Protein AF-A0A530GW88-F1 (afdb_monomer_lite)

Radius of gyration: 14.82 Å; chains: 1; bounding box: 34×39×37 Å

Secondary structure (DSSP, 8-state):
-EEE-TTEEEEE-TTSPEEEEETTS-EEEEEESSSPPEEEEEEE--STT--EEEEEEE----TTT-S---EEEEEEE-TT-----

pLDDT: mean 89.75, std 11.65, range [44.78, 97.88]

Foldseek 3Di:
DFWDDAQWDWDQDPVLWIWIDHPQFWIKIKDKDPFRKDKDWDWDAPDPVGIDIGIGIDGDDDCVVPVDIDMDIGTDGGRPDPPPD

Sequence (85 aa):
RFHVHPDISLLQDDHDRLTLAAAQGDSWVFTCAEVVPEVEESIYFAGLSGPRRSRQIVLAFKASEITEVHWQLTRTIIAGYPENN

Structure (mmCIF, N/CA/C/O backbone):
data_AF-A0A530GW88-F1
#
_entry.id   AF-A0A530GW88-F1
#
loop_
_atom_site.group_PDB
_atom_site.id
_atom_site.type_symbol
_atom_site.label_atom_id
_atom_site.label_alt_id
_atom_site.label_comp_id
_atom_site.label_asym_id
_atom_site.label_entity_id
_atom_site.label_seq_id
_atom_site.pdbx_PDB_ins_code
_atom_site.Cartn_x
_atom_site.Cartn_y
_atom_site.Cartn_z
_atom_site.occupancy
_atom_site.B_iso_or_equiv
_atom_site.auth_seq_id
_atom_site.auth_comp_id
_atom_site.auth_asym_id
_atom_site.auth_atom_id
_atom_site.pdbx_PDB_model_num
ATOM 1 N N . ARG A 1 1 ? -8.374 -3.536 0.703 1.00 94.94 1 ARG A N 1
ATOM 2 C CA . ARG A 1 1 ? -7.197 -4.204 0.095 1.00 94.94 1 ARG A CA 1
ATOM 3 C C . ARG A 1 1 ? -7.037 -3.679 -1.321 1.00 94.94 1 ARG A C 1
ATOM 5 O O . ARG A 1 1 ? -8.057 -3.469 -1.969 1.00 94.94 1 ARG A O 1
ATOM 12 N N . PHE A 1 2 ? -5.806 -3.502 -1.791 1.00 96.50 2 PHE A N 1
ATOM 13 C CA . PHE A 1 2 ? -5.492 -3.033 -3.142 1.00 96.50 2 PHE A CA 1
ATOM 14 C C . PHE A 1 2 ? -4.487 -3.989 -3.783 1.00 96.50 2 PHE A C 1
ATOM 16 O O . PHE A 1 2 ? -3.411 -4.205 -3.231 1.00 96.50 2 PHE A O 1
ATOM 23 N N . HIS A 1 3 ? -4.828 -4.581 -4.926 1.00 95.62 3 HIS A N 1
ATOM 24 C CA . HIS A 1 3 ? -3.920 -5.483 -5.635 1.00 95.62 3 HIS A CA 1
ATOM 25 C C . HIS A 1 3 ? -2.875 -4.690 -6.413 1.00 95.62 3 HIS A C 1
ATOM 27 O O . HIS A 1 3 ? -3.207 -3.718 -7.089 1.00 95.62 3 HIS A O 1
ATOM 33 N N . VAL A 1 4 ? -1.622 -5.134 -6.352 1.00 95.12 4 VAL A N 1
ATOM 34 C CA . VAL A 1 4 ? -0.506 -4.483 -7.036 1.00 95.12 4 VAL A CA 1
ATOM 35 C C . VAL A 1 4 ? -0.018 -5.372 -8.173 1.00 95.12 4 VAL A C 1
ATOM 37 O O . VAL A 1 4 ? 0.140 -6.585 -8.017 1.00 95.12 4 VAL A O 1
ATOM 40 N N . HIS A 1 5 ? 0.183 -4.771 -9.345 1.00 94.12 5 HIS A N 1
ATOM 41 C CA . HIS A 1 5 ? 0.692 -5.482 -10.513 1.00 94.12 5 HIS A CA 1
ATOM 42 C C . HIS A 1 5 ? 2.096 -6.055 -10.217 1.00 94.12 5 HIS A C 1
ATOM 44 O O . HIS A 1 5 ? 2.889 -5.368 -9.572 1.00 94.12 5 HIS A O 1
ATOM 50 N N . PRO A 1 6 ? 2.439 -7.276 -10.683 1.00 94.06 6 PRO A N 1
ATOM 51 C CA . PRO A 1 6 ? 3.726 -7.915 -10.382 1.00 94.06 6 PRO A CA 1
ATOM 52 C C . PRO A 1 6 ? 4.964 -7.076 -10.718 1.00 94.06 6 PRO A C 1
ATOM 54 O O . PRO A 1 6 ? 5.987 -7.208 -10.055 1.00 94.06 6 PRO A O 1
ATOM 57 N N . ASP A 1 7 ? 4.862 -6.215 -11.731 1.00 92.75 7 ASP A N 1
ATOM 58 C CA . ASP A 1 7 ? 5.985 -5.407 -12.224 1.00 92.75 7 ASP A CA 1
ATOM 59 C C . ASP A 1 7 ? 6.131 -4.058 -11.487 1.00 92.75 7 ASP A C 1
ATOM 61 O O . ASP A 1 7 ? 6.950 -3.224 -11.872 1.00 92.75 7 ASP A O 1
ATOM 65 N N . ILE A 1 8 ? 5.341 -3.833 -10.430 1.00 94.69 8 ILE A N 1
ATOM 66 C CA . ILE A 1 8 ? 5.442 -2.655 -9.563 1.00 94.69 8 ILE A CA 1
ATOM 67 C C . ILE A 1 8 ? 6.236 -2.999 -8.301 1.00 94.69 8 ILE A C 1
ATOM 69 O O . ILE A 1 8 ? 5.938 -3.945 -7.557 1.00 94.69 8 ILE A O 1
ATOM 73 N N . SER A 1 9 ? 7.247 -2.178 -8.039 1.00 94.06 9 SER A N 1
ATOM 74 C CA . SER A 1 9 ? 8.008 -2.199 -6.798 1.00 94.06 9 SER A CA 1
ATOM 75 C C . SER A 1 9 ? 7.237 -1.480 -5.696 1.00 94.06 9 SER A C 1
ATOM 77 O O . SER A 1 9 ? 6.677 -0.414 -5.928 1.00 94.06 9 SER A O 1
ATOM 79 N N . LEU A 1 10 ? 7.230 -2.071 -4.501 1.00 95.31 10 LEU A N 1
ATOM 80 C CA . LEU A 1 10 ? 6.659 -1.513 -3.276 1.00 95.31 10 LEU A CA 1
ATOM 81 C C . LEU A 1 10 ? 7.766 -1.360 -2.239 1.00 95.31 10 LEU A C 1
ATOM 83 O O . LEU A 1 10 ? 8.494 -2.326 -1.992 1.00 95.31 10 LEU A O 1
ATOM 87 N N . LEU A 1 11 ? 7.850 -0.178 -1.639 1.00 92.81 11 LEU A N 1
ATOM 88 C CA . LEU A 1 11 ? 8.771 0.162 -0.557 1.00 92.81 11 LEU A CA 1
ATOM 89 C C . LEU A 1 11 ? 8.000 0.945 0.505 1.00 92.81 11 LEU A C 1
ATOM 91 O O . LEU A 1 11 ? 7.277 1.874 0.155 1.00 92.81 11 LEU A O 1
ATOM 95 N N . GLN A 1 12 ? 8.149 0.582 1.776 1.00 92.56 12 GLN A N 1
ATOM 96 C CA . GLN A 1 12 ? 7.660 1.397 2.888 1.00 92.56 12 GLN A CA 1
ATOM 97 C C . GLN A 1 12 ? 8.747 2.398 3.269 1.00 92.56 12 GLN A C 1
ATOM 99 O O . GLN A 1 12 ? 9.916 2.019 3.355 1.00 92.56 12 GLN A O 1
ATOM 104 N N . ASP A 1 13 ? 8.374 3.664 3.422 1.00 87.94 13 ASP A N 1
ATOM 105 C CA . ASP A 1 13 ? 9.286 4.710 3.879 1.00 87.94 13 ASP A CA 1
ATOM 106 C C . ASP A 1 13 ? 9.233 4.894 5.404 1.00 87.94 13 ASP A C 1
ATOM 108 O O . ASP A 1 13 ? 8.414 4.288 6.094 1.00 87.94 13 ASP A O 1
ATOM 112 N N . ASP A 1 14 ? 10.102 5.760 5.928 1.00 86.38 14 ASP A N 1
ATOM 113 C CA . ASP A 1 14 ? 10.222 6.026 7.370 1.00 86.38 14 ASP A CA 1
ATOM 114 C C . ASP A 1 14 ? 8.994 6.731 7.987 1.00 86.38 14 ASP A C 1
ATOM 116 O O . ASP A 1 14 ? 8.953 6.949 9.195 1.00 86.38 14 ASP A O 1
ATOM 120 N N . HIS A 1 15 ? 8.005 7.121 7.175 1.00 89.00 15 HIS A N 1
ATOM 121 C CA . HIS A 1 15 ? 6.787 7.817 7.603 1.00 89.00 15 HIS A CA 1
ATOM 122 C C . HIS A 1 15 ? 5.532 6.949 7.422 1.00 89.00 15 HIS A C 1
ATOM 124 O O . HIS A 1 15 ? 4.432 7.491 7.294 1.00 89.00 15 HIS A O 1
ATOM 130 N N . ASP A 1 16 ? 5.686 5.623 7.367 1.00 91.00 16 ASP A N 1
ATOM 131 C CA . ASP A 1 16 ? 4.592 4.661 7.180 1.00 91.00 16 ASP A CA 1
ATOM 132 C C . ASP A 1 16 ? 3.798 4.852 5.877 1.00 91.00 16 ASP A C 1
ATOM 134 O O . ASP A 1 16 ? 2.633 4.463 5.758 1.00 91.00 16 ASP A O 1
ATOM 138 N N . ARG A 1 17 ? 4.433 5.428 4.851 1.00 93.75 17 ARG A N 1
ATOM 139 C CA . ARG A 1 17 ? 3.851 5.555 3.512 1.00 93.75 17 ARG A CA 1
ATOM 140 C C . ARG A 1 17 ? 4.414 4.473 2.608 1.00 93.75 17 ARG A C 1
ATOM 142 O O . ARG A 1 17 ? 5.572 4.076 2.727 1.00 93.75 17 ARG A O 1
ATOM 149 N N . LEU A 1 18 ? 3.612 4.029 1.646 1.00 97.19 18 LEU A N 1
ATOM 150 C CA . LEU A 1 18 ? 4.065 3.067 0.646 1.00 97.19 18 LEU A CA 1
ATOM 151 C C . LEU A 1 18 ? 4.384 3.787 -0.658 1.00 97.19 18 LEU A C 1
ATOM 153 O O . LEU A 1 18 ? 3.510 4.388 -1.273 1.00 97.19 18 LEU A O 1
ATOM 157 N N . THR A 1 19 ? 5.626 3.692 -1.114 1.00 95.69 19 THR A N 1
ATOM 158 C CA . THR A 1 19 ? 6.030 4.131 -2.450 1.00 95.69 19 THR A CA 1
ATOM 159 C C . THR A 1 19 ? 5.840 2.991 -3.444 1.00 95.69 19 THR A C 1
ATOM 161 O O . THR A 1 19 ? 6.307 1.870 -3.227 1.00 95.69 19 THR A O 1
ATOM 164 N N . LEU A 1 20 ? 5.159 3.291 -4.548 1.00 96.38 20 LEU A N 1
ATOM 165 C CA . LEU A 1 20 ? 4.942 2.416 -5.690 1.00 96.38 20 LEU A CA 1
ATOM 166 C C . LEU A 1 20 ? 5.745 2.959 -6.867 1.00 96.38 20 LEU A C 1
ATOM 168 O O . LEU A 1 20 ? 5.550 4.110 -7.247 1.00 96.38 20 LEU A O 1
ATOM 172 N N . ALA A 1 21 ? 6.605 2.142 -7.467 1.00 94.00 21 ALA A N 1
ATOM 173 C CA . ALA A 1 21 ? 7.408 2.555 -8.615 1.00 94.00 21 ALA A CA 1
ATOM 174 C C . ALA A 1 21 ? 7.394 1.497 -9.719 1.00 94.00 21 ALA A C 1
ATOM 176 O O . ALA A 1 21 ? 7.607 0.306 -9.466 1.00 94.00 21 ALA A O 1
ATOM 177 N N . ALA A 1 22 ? 7.177 1.942 -10.955 1.00 89.56 22 ALA A N 1
ATOM 178 C CA . ALA A 1 22 ? 7.453 1.140 -12.139 1.00 89.56 22 ALA A CA 1
ATOM 179 C C . ALA A 1 22 ? 8.933 1.288 -12.532 1.00 89.56 22 ALA A C 1
ATOM 181 O O . ALA A 1 22 ? 9.507 2.363 -12.394 1.00 89.56 22 ALA A O 1
ATOM 182 N N . ALA A 1 23 ? 9.551 0.228 -13.065 1.00 82.38 23 ALA A N 1
ATOM 183 C CA . ALA A 1 23 ? 10.991 0.209 -13.367 1.00 82.38 23 ALA A CA 1
ATOM 184 C C . ALA A 1 23 ? 11.474 1.352 -14.288 1.00 82.38 23 ALA A C 1
ATOM 186 O O . ALA A 1 23 ? 12.630 1.755 -14.208 1.00 82.38 23 ALA A O 1
ATOM 187 N N . GLN A 1 24 ? 10.607 1.855 -15.171 1.00 79.50 24 GLN A N 1
ATOM 188 C CA . GLN A 1 24 ? 10.868 2.983 -16.078 1.00 79.50 24 GLN A CA 1
ATOM 189 C C . GLN A 1 24 ? 9.605 3.842 -16.236 1.00 79.50 24 GLN A C 1
ATOM 191 O O . GLN A 1 24 ? 9.222 4.219 -17.341 1.00 79.50 24 GLN A O 1
ATOM 196 N N . GLY A 1 25 ? 8.885 4.054 -15.139 1.00 82.56 25 GLY A N 1
ATOM 197 C CA . GLY A 1 25 ? 7.610 4.757 -15.159 1.00 82.56 25 GLY A CA 1
ATOM 198 C C . GLY A 1 25 ? 7.473 5.702 -13.984 1.00 82.56 25 GLY A C 1
ATOM 199 O O . GLY A 1 25 ? 8.441 6.016 -13.296 1.00 82.56 25 GLY A O 1
ATOM 200 N N . ASP A 1 26 ? 6.255 6.183 -13.799 1.00 88.38 26 ASP A N 1
ATOM 201 C CA . ASP A 1 26 ? 5.950 7.081 -12.700 1.00 88.38 26 ASP A CA 1
ATOM 202 C C . ASP A 1 26 ? 6.171 6.407 -11.348 1.00 88.38 26 ASP A C 1
ATOM 204 O O . ASP A 1 26 ? 6.154 5.175 -11.215 1.00 88.38 26 ASP A O 1
ATOM 208 N N . SER A 1 27 ? 6.298 7.261 -10.342 1.00 92.06 27 SER A N 1
ATOM 209 C CA . SER A 1 27 ? 6.218 6.852 -8.950 1.00 92.06 27 SER A CA 1
ATOM 210 C C . SER A 1 27 ? 4.977 7.450 -8.314 1.00 92.06 27 SER A C 1
ATOM 212 O O . SER A 1 27 ? 4.577 8.582 -8.607 1.00 92.06 27 SER A O 1
ATOM 214 N N . TRP A 1 28 ? 4.385 6.681 -7.413 1.00 95.69 28 TRP A N 1
ATOM 215 C CA . TRP A 1 28 ? 3.258 7.085 -6.596 1.00 95.69 28 TRP A CA 1
ATOM 216 C C . TRP A 1 28 ? 3.567 6.832 -5.131 1.00 95.69 28 TRP A C 1
ATOM 218 O O . TRP A 1 28 ? 4.351 5.951 -4.789 1.00 95.69 28 TRP A O 1
ATOM 228 N N . VAL A 1 29 ? 2.901 7.577 -4.265 1.00 96.62 29 VAL A N 1
ATOM 229 C CA . VAL A 1 29 ? 2.895 7.344 -2.827 1.00 96.62 29 VAL A CA 1
ATOM 230 C C . VAL A 1 29 ? 1.463 7.059 -2.408 1.00 96.62 29 VAL A C 1
ATOM 232 O O . VAL A 1 29 ? 0.550 7.830 -2.705 1.00 96.62 29 VAL A O 1
ATOM 235 N N . PHE A 1 30 ? 1.277 5.929 -1.742 1.00 97.88 30 PHE A N 1
ATOM 236 C CA . PHE A 1 30 ? 0.051 5.553 -1.070 1.00 97.88 30 PHE A CA 1
ATOM 237 C C . PHE A 1 30 ? 0.143 5.965 0.400 1.00 97.88 30 PHE A C 1
ATOM 239 O O . PHE A 1 30 ? 1.084 5.587 1.104 1.00 97.88 30 PHE A O 1
ATOM 246 N N . THR A 1 31 ? -0.843 6.727 0.859 1.00 97.12 31 THR A N 1
ATOM 247 C CA . THR A 1 31 ? -0.977 7.159 2.251 1.00 97.12 31 THR A CA 1
ATOM 248 C C . THR A 1 31 ? -2.348 6.785 2.787 1.00 97.12 31 THR A C 1
ATOM 250 O O . THR A 1 31 ? -3.310 6.622 2.035 1.00 97.12 31 THR A O 1
ATOM 253 N N . CYS A 1 32 ? -2.437 6.654 4.103 1.00 97.44 32 CYS A N 1
ATOM 254 C CA . CYS A 1 32 ? -3.687 6.451 4.813 1.00 97.44 32 CYS A CA 1
ATOM 255 C C . CYS A 1 32 ? -3.597 7.180 6.152 1.00 97.44 32 CYS A C 1
ATOM 257 O O . CYS A 1 32 ? -2.566 7.096 6.816 1.00 97.44 32 CYS A O 1
ATOM 259 N N . ALA A 1 33 ? -4.636 7.927 6.524 1.00 95.50 33 ALA A N 1
ATOM 260 C CA . ALA A 1 33 ? -4.587 8.760 7.724 1.00 95.50 33 ALA A CA 1
ATOM 261 C C . ALA A 1 33 ? -4.788 7.947 9.013 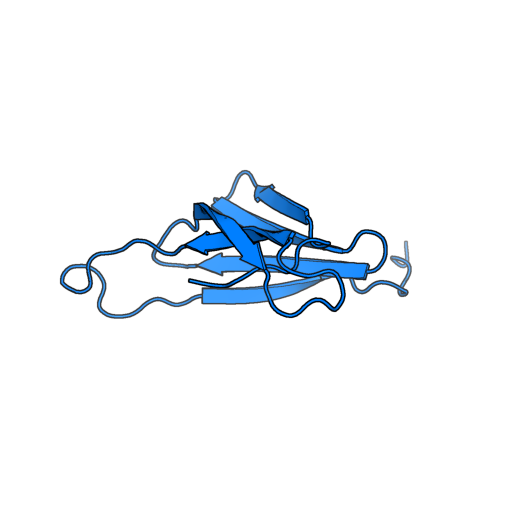1.00 95.50 33 ALA A C 1
ATOM 263 O O . ALA A 1 33 ? -4.154 8.226 10.025 1.00 95.50 33 ALA A O 1
ATOM 264 N N . GLU A 1 34 ? -5.660 6.939 8.978 1.00 96.62 34 GLU A N 1
ATOM 265 C CA . GLU A 1 34 ? -6.104 6.218 10.177 1.00 96.62 34 GLU A CA 1
ATOM 266 C C . GLU A 1 34 ? -5.384 4.885 10.407 1.00 96.62 34 GLU A C 1
ATOM 268 O O . GLU A 1 34 ? -5.409 4.359 11.518 1.00 96.62 34 GLU A O 1
ATOM 273 N N . VAL A 1 35 ? -4.784 4.302 9.366 1.00 95.81 35 VAL A N 1
ATOM 274 C CA . VAL A 1 35 ? -4.265 2.928 9.388 1.00 95.81 35 VAL A CA 1
ATOM 275 C C . VAL A 1 35 ? -2.921 2.875 8.682 1.00 95.81 35 VAL A C 1
ATOM 277 O O . VAL A 1 35 ? -2.817 3.293 7.532 1.00 95.81 35 VAL A O 1
ATOM 280 N N . VAL A 1 36 ? -1.911 2.305 9.340 1.00 95.75 36 VAL A N 1
ATOM 281 C CA . VAL A 1 36 ? -0.620 2.023 8.702 1.00 95.75 36 VAL A CA 1
ATOM 282 C C . VAL A 1 36 ? -0.825 0.946 7.629 1.00 95.75 36 VAL A C 1
ATOM 284 O O . VAL A 1 36 ? -1.312 -0.141 7.951 1.00 95.75 36 VAL A O 1
ATOM 287 N N . PRO A 1 37 ? -0.504 1.216 6.353 1.00 96.56 37 PRO A N 1
ATOM 288 C CA . PRO A 1 37 ? -0.683 0.234 5.296 1.00 96.56 37 PRO A CA 1
ATOM 289 C C . PRO A 1 37 ? 0.341 -0.897 5.387 1.00 96.56 37 PRO A C 1
ATOM 291 O O . PRO A 1 37 ? 1.544 -0.657 5.429 1.00 96.56 37 PRO A O 1
ATOM 294 N N . GLU A 1 38 ? -0.132 -2.138 5.319 1.00 95.94 38 GLU A N 1
ATOM 295 C CA . GLU A 1 38 ? 0.717 -3.330 5.293 1.00 95.94 38 GLU A CA 1
ATOM 296 C C . GLU A 1 38 ? 0.832 -3.904 3.876 1.00 95.94 38 GLU A C 1
ATOM 298 O O . GLU A 1 38 ? -0.061 -3.742 3.038 1.00 95.94 38 GLU A O 1
ATOM 303 N N . VAL A 1 39 ? 1.935 -4.606 3.601 1.00 96.38 39 VAL A N 1
ATOM 304 C CA . VAL A 1 39 ? 2.160 -5.301 2.328 1.00 96.38 39 VAL A CA 1
ATOM 305 C C . VAL A 1 39 ? 2.104 -6.805 2.548 1.00 96.38 39 VAL A C 1
ATOM 307 O O . VAL A 1 39 ? 2.938 -7.374 3.247 1.00 96.38 39 VAL A O 1
ATOM 310 N N . GLU A 1 40 ? 1.163 -7.461 1.877 1.00 97.31 40 GLU A N 1
ATOM 311 C CA . GLU A 1 40 ? 1.015 -8.917 1.901 1.00 97.31 40 GLU A CA 1
ATOM 312 C C . GLU A 1 40 ? 1.314 -9.537 0.532 1.00 97.31 40 GLU A C 1
ATOM 314 O O . GLU A 1 40 ? 1.199 -8.894 -0.519 1.00 97.31 40 GLU A O 1
ATOM 319 N N . GLU A 1 41 ? 1.655 -10.826 0.534 1.00 96.50 41 GLU A N 1
ATOM 320 C CA . GLU A 1 41 ? 1.751 -11.616 -0.691 1.00 96.50 41 GLU A CA 1
ATOM 321 C C . GLU A 1 41 ? 0.381 -11.809 -1.349 1.00 96.50 41 GLU A C 1
ATOM 323 O O . GLU A 1 41 ? -0.652 -11.933 -0.693 1.00 96.50 41 GLU A O 1
ATOM 328 N N . SER A 1 42 ? 0.370 -11.841 -2.680 1.00 95.38 42 SER A N 1
ATOM 329 C CA . SER A 1 42 ? -0.839 -12.046 -3.471 1.00 95.38 42 SER A CA 1
ATOM 330 C C . SER A 1 42 ? -0.522 -12.796 -4.768 1.00 95.38 42 SER A C 1
ATOM 332 O O . SER A 1 42 ? 0.634 -13.105 -5.074 1.00 95.38 42 SER A O 1
ATOM 334 N N . ILE A 1 43 ? -1.565 -13.109 -5.535 1.00 92.81 43 ILE A N 1
ATOM 335 C CA . ILE A 1 43 ? -1.453 -13.734 -6.852 1.00 92.81 43 ILE A CA 1
ATOM 336 C C . ILE A 1 43 ? -2.212 -12.871 -7.858 1.00 92.81 43 ILE A C 1
ATOM 338 O O . ILE A 1 43 ? -3.393 -12.574 -7.687 1.00 92.81 43 ILE A O 1
ATOM 342 N N . TYR A 1 44 ? -1.526 -12.476 -8.925 1.00 88.88 44 TYR A N 1
ATOM 343 C CA . TYR A 1 44 ? -2.097 -11.742 -10.044 1.00 88.88 44 TYR A CA 1
ATOM 344 C C . TYR A 1 44 ? -2.528 -12.714 -11.145 1.00 88.88 44 TYR A C 1
ATOM 346 O O . TYR A 1 44 ? -1.697 -13.432 -11.701 1.00 88.88 44 TYR A O 1
ATOM 354 N N . PHE A 1 45 ? -3.822 -12.719 -11.471 1.00 86.06 45 PHE A N 1
ATOM 355 C CA . PHE A 1 45 ? -4.418 -13.658 -12.433 1.00 86.06 45 PHE A CA 1
ATOM 356 C C . PHE A 1 45 ? -4.665 -13.074 -13.829 1.00 86.06 45 PHE A C 1
ATOM 358 O O . PHE A 1 45 ? -4.927 -13.828 -14.758 1.00 86.06 45 PHE A O 1
ATOM 365 N N . ALA A 1 46 ? -4.587 -11.754 -14.008 1.00 80.50 46 ALA A N 1
ATOM 366 C CA . ALA A 1 46 ? -5.012 -11.096 -15.249 1.00 80.50 46 ALA A CA 1
ATOM 367 C C . ALA A 1 46 ? -3.940 -11.077 -16.366 1.00 80.50 46 ALA A C 1
ATOM 369 O O . ALA A 1 46 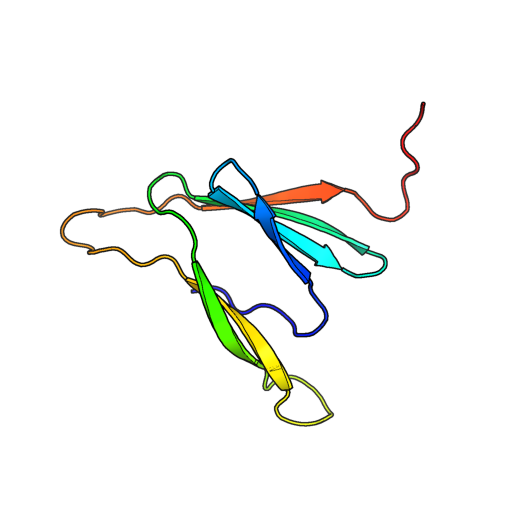? -4.092 -10.369 -17.357 1.00 80.50 46 ALA A O 1
ATOM 370 N N . GLY A 1 47 ? -2.851 -11.843 -16.221 1.00 74.56 47 GLY A N 1
ATOM 371 C CA . GLY A 1 47 ? -1.775 -11.936 -17.211 1.00 74.56 47 GLY A CA 1
ATOM 372 C C . GLY A 1 47 ? -1.954 -13.100 -18.192 1.00 74.56 47 GLY A C 1
ATOM 373 O O . GLY A 1 47 ? -2.432 -14.168 -17.821 1.00 74.56 47 GLY A O 1
ATOM 374 N N . LEU A 1 48 ? -1.486 -12.925 -19.433 1.00 76.88 48 LEU A N 1
ATOM 375 C CA . LEU A 1 48 ? -1.496 -13.967 -20.478 1.00 76.88 48 LEU A CA 1
ATOM 376 C C . LEU A 1 48 ? -0.639 -15.197 -20.123 1.00 76.88 48 LEU A C 1
ATOM 378 O O . LEU A 1 48 ? -0.854 -16.281 -20.655 1.00 76.88 48 LEU A O 1
ATOM 382 N N . SER A 1 49 ? 0.322 -15.032 -19.214 1.00 81.62 49 SER A N 1
ATOM 383 C CA . SER A 1 49 ? 1.264 -16.069 -18.774 1.00 81.62 49 SER A CA 1
ATOM 384 C C . SER A 1 49 ? 0.729 -16.951 -17.637 1.00 81.62 49 SER A C 1
ATOM 386 O O . SER A 1 49 ? 1.485 -17.746 -17.082 1.00 81.62 49 SER A O 1
ATOM 388 N N . GLY A 1 50 ? -0.542 -16.792 -17.252 1.00 85.44 50 GLY A N 1
ATOM 389 C CA . GLY A 1 50 ? -1.127 -17.451 -16.086 1.00 85.44 50 GLY A CA 1
ATOM 390 C C . GLY A 1 50 ? -0.833 -16.728 -14.762 1.00 85.44 50 GLY A C 1
ATOM 391 O O . GLY A 1 50 ? -0.368 -15.583 -14.765 1.00 85.44 50 GLY A O 1
ATOM 392 N N . PRO A 1 51 ? -1.131 -17.370 -13.616 1.00 90.50 51 PRO A N 1
ATOM 393 C CA . PRO A 1 51 ? -0.966 -16.767 -12.297 1.00 90.50 51 PRO A CA 1
ATOM 394 C C . PRO A 1 51 ? 0.490 -16.368 -12.024 1.00 90.50 51 PRO A C 1
ATOM 396 O O . PRO A 1 51 ? 1.403 -17.183 -12.153 1.00 90.50 51 PRO A O 1
ATOM 399 N N . ARG A 1 52 ? 0.712 -15.121 -11.602 1.00 93.81 52 ARG A N 1
ATOM 400 C CA . ARG A 1 52 ? 2.032 -14.600 -11.208 1.00 93.81 52 ARG A CA 1
ATOM 401 C C . ARG A 1 52 ? 2.013 -14.189 -9.742 1.00 93.81 52 ARG A C 1
ATOM 403 O O . ARG A 1 52 ? 1.029 -13.613 -9.282 1.00 93.81 52 ARG A O 1
ATOM 410 N N . ARG A 1 53 ? 3.111 -14.429 -9.016 1.00 93.69 53 ARG A N 1
ATOM 411 C CA . ARG A 1 53 ? 3.282 -13.872 -7.665 1.00 93.69 53 ARG A CA 1
ATOM 412 C C . ARG A 1 53 ? 3.215 -12.350 -7.747 1.00 93.69 53 ARG A C 1
ATOM 414 O O . ARG A 1 53 ? 3.814 -11.740 -8.632 1.00 93.69 53 ARG A O 1
ATOM 421 N N . SER A 1 54 ? 2.480 -11.759 -6.824 1.00 95.69 54 SER A N 1
ATOM 422 C CA . SER A 1 54 ? 2.322 -10.321 -6.699 1.00 95.69 54 SER A CA 1
ATOM 423 C C . SER A 1 54 ? 2.229 -9.939 -5.225 1.00 95.69 54 SER A C 1
ATOM 425 O O . SER A 1 54 ? 2.523 -10.739 -4.333 1.00 95.69 54 SER A O 1
ATOM 427 N N . ARG A 1 55 ? 1.860 -8.687 -4.972 1.00 96.88 55 ARG A N 1
ATOM 428 C CA . ARG A 1 55 ? 1.659 -8.139 -3.635 1.00 96.88 55 ARG A CA 1
ATOM 429 C C . ARG A 1 55 ? 0.326 -7.405 -3.579 1.00 96.88 55 ARG A C 1
ATOM 431 O O . ARG A 1 55 ? -0.249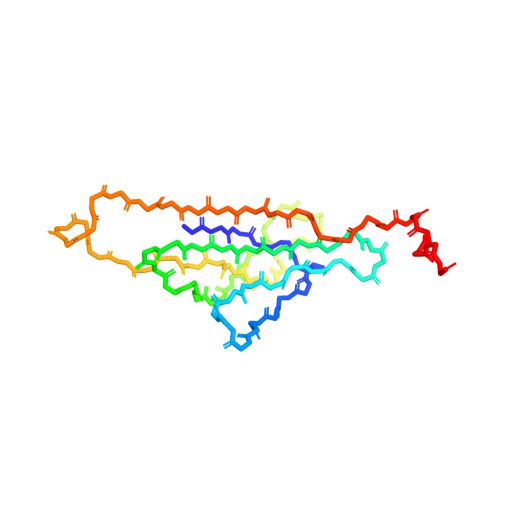 -7.060 -4.614 1.00 96.88 55 ARG A O 1
ATOM 438 N N . GLN A 1 56 ? -0.163 -7.165 -2.374 1.00 97.19 56 GLN A N 1
ATOM 439 C CA . GLN A 1 56 ? -1.326 -6.327 -2.125 1.00 97.19 56 GLN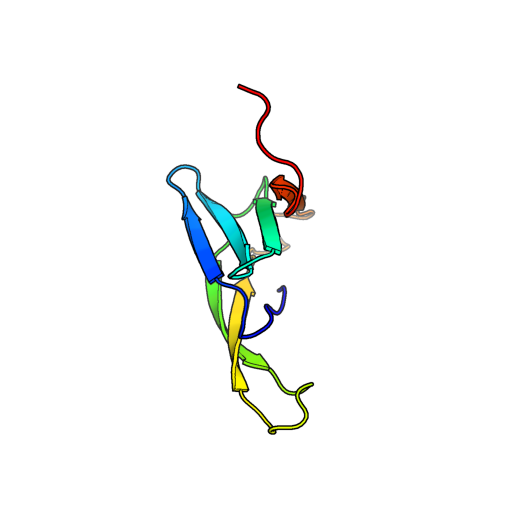 A CA 1
ATOM 440 C C . GLN A 1 56 ? -1.062 -5.392 -0.949 1.00 97.19 56 GLN A C 1
ATOM 442 O O . GLN A 1 56 ? -0.341 -5.749 -0.022 1.00 97.19 56 GLN A O 1
ATOM 447 N N . ILE A 1 57 ? -1.673 -4.212 -0.992 1.00 97.81 57 ILE A N 1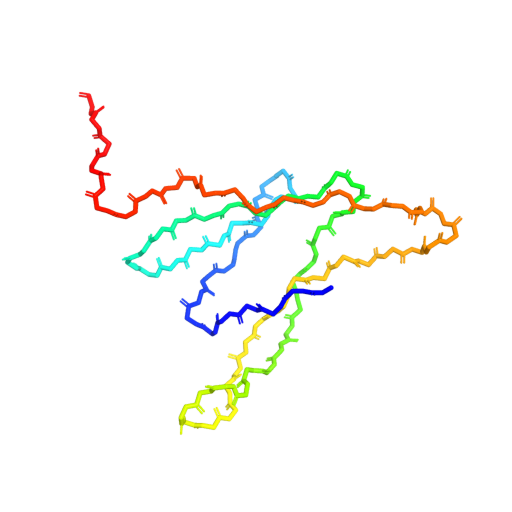
ATOM 448 C CA . ILE A 1 57 ? -1.710 -3.280 0.132 1.00 97.81 57 ILE A CA 1
ATOM 449 C C . ILE A 1 57 ? -2.948 -3.600 0.970 1.00 97.81 57 ILE A C 1
ATOM 451 O O . ILE A 1 57 ? -4.071 -3.676 0.445 1.00 97.81 57 ILE A O 1
ATOM 455 N N . VAL A 1 58 ? -2.759 -3.786 2.270 1.00 97.62 58 VAL A N 1
ATOM 456 C CA . VAL A 1 58 ? -3.808 -4.131 3.227 1.00 97.62 58 VAL A CA 1
ATOM 457 C C . VAL A 1 58 ? -3.930 -3.028 4.268 1.00 97.62 58 VAL A C 1
ATOM 459 O O . VAL A 1 58 ? -2.953 -2.602 4.865 1.00 97.62 58 VAL A O 1
ATOM 462 N N . LEU A 1 59 ? -5.163 -2.565 4.466 1.00 97.19 59 LEU A N 1
ATOM 463 C CA . LEU A 1 59 ? -5.541 -1.707 5.582 1.00 97.19 59 LEU A CA 1
ATOM 464 C C . LEU A 1 59 ? -6.347 -2.585 6.534 1.00 97.19 59 LEU A C 1
ATOM 466 O O . LEU A 1 59 ? -7.484 -2.945 6.216 1.00 97.19 59 LEU A O 1
ATOM 470 N N . ALA A 1 60 ? -5.729 -2.997 7.638 1.00 96.25 60 ALA A N 1
ATOM 471 C CA . ALA A 1 60 ? -6.359 -3.826 8.653 1.00 96.25 60 ALA A CA 1
ATOM 472 C C . ALA A 1 60 ? -6.847 -2.942 9.803 1.00 96.25 60 ALA A C 1
ATOM 474 O O . ALA A 1 60 ? -6.064 -2.290 10.484 1.00 96.25 60 ALA A O 1
ATOM 475 N N . PHE A 1 61 ? -8.159 -2.915 10.016 1.00 95.56 61 PHE A N 1
ATOM 476 C CA . PHE A 1 61 ? -8.783 -2.161 11.097 1.00 95.56 61 PHE A CA 1
ATOM 477 C C . PHE A 1 61 ? -10.098 -2.815 11.508 1.00 95.56 61 PHE A C 1
ATOM 479 O O . PHE A 1 61 ? -10.696 -3.586 10.752 1.00 95.56 61 PHE A O 1
ATOM 486 N N . LYS A 1 62 ? -10.570 -2.499 12.713 1.00 96.31 62 LYS A N 1
ATOM 487 C CA . LYS A 1 62 ? -11.902 -2.901 13.163 1.00 96.31 62 LYS A CA 1
ATOM 488 C C . LYS A 1 62 ? -12.893 -1.788 12.858 1.00 96.31 62 LYS A C 1
ATOM 490 O O . LYS A 1 62 ? -12.743 -0.674 13.350 1.00 96.31 62 LYS A O 1
ATOM 495 N N . ALA A 1 63 ? -13.959 -2.116 12.133 1.00 93.19 63 ALA A N 1
ATOM 496 C CA . ALA A 1 63 ? -15.018 -1.158 11.805 1.00 93.19 63 ALA A CA 1
ATOM 497 C C . ALA A 1 63 ? -15.745 -0.587 13.042 1.00 93.19 63 ALA A C 1
ATOM 499 O O . ALA A 1 63 ? -16.352 0.474 12.970 1.00 93.19 63 ALA A O 1
ATOM 500 N N . SER A 1 64 ? -15.683 -1.282 14.185 1.00 96.50 64 SER A N 1
ATOM 501 C CA . SER A 1 64 ? -16.205 -0.787 15.466 1.00 96.50 64 SER A CA 1
ATOM 502 C C . SER A 1 64 ? -15.352 0.321 16.092 1.00 96.50 64 SER A C 1
ATOM 504 O O . SER A 1 64 ? -15.830 1.012 16.983 1.00 96.50 64 SER A O 1
ATOM 506 N N . GLU A 1 65 ? -14.089 0.442 15.682 1.00 95.94 65 GLU A N 1
ATOM 507 C CA . GLU A 1 65 ? -13.125 1.420 16.201 1.00 95.94 65 GLU A CA 1
ATOM 508 C C . GLU A 1 65 ? -12.888 2.549 15.185 1.00 95.94 65 GLU A C 1
ATOM 510 O O . GLU A 1 65 ? -12.759 3.706 15.574 1.00 95.94 65 GLU A O 1
ATOM 515 N N . ILE A 1 66 ? -12.883 2.224 13.886 1.00 96.44 66 ILE A N 1
ATOM 516 C CA . ILE A 1 66 ? -12.670 3.165 12.782 1.00 96.44 66 ILE A CA 1
ATOM 517 C C . ILE A 1 66 ? -13.819 3.010 11.782 1.00 96.44 66 ILE A C 1
ATOM 519 O O . ILE A 1 66 ? -13.924 1.994 11.093 1.00 96.44 66 ILE A O 1
ATOM 523 N N . THR A 1 67 ? -14.697 4.010 11.716 1.00 95.19 67 THR A N 1
ATOM 524 C CA . THR A 1 67 ? -15.902 3.980 10.867 1.00 95.19 67 THR A CA 1
ATOM 525 C C . THR A 1 67 ? -15.637 4.400 9.425 1.00 95.19 67 THR A C 1
ATOM 527 O O . THR A 1 67 ? -16.416 4.062 8.538 1.00 95.19 67 THR A O 1
ATOM 530 N N . GLU A 1 68 ? -14.555 5.139 9.193 1.00 95.94 68 GLU A N 1
ATOM 531 C CA . GLU A 1 68 ? -14.152 5.646 7.885 1.00 95.94 68 GLU A CA 1
ATOM 532 C C . GLU A 1 68 ? -12.627 5.655 7.781 1.00 95.94 68 GLU A C 1
ATOM 534 O O . GLU A 1 68 ? -11.937 5.886 8.771 1.00 95.94 68 GLU A O 1
ATOM 539 N N . VAL A 1 69 ? -12.113 5.369 6.585 1.00 95.88 69 VAL A N 1
ATOM 540 C CA . VAL A 1 69 ? -10.677 5.305 6.308 1.00 95.88 69 VAL A CA 1
ATOM 541 C C . VAL A 1 69 ? -10.368 6.137 5.073 1.00 95.88 69 VAL A C 1
ATOM 543 O O . VAL A 1 69 ? -10.838 5.828 3.973 1.00 95.88 69 VAL A O 1
ATOM 546 N N . HIS A 1 70 ? -9.546 7.164 5.255 1.00 97.44 70 HIS A N 1
ATOM 547 C CA . HIS A 1 70 ? -9.118 8.085 4.217 1.00 97.44 70 HIS A CA 1
ATOM 548 C C . HIS A 1 70 ? -7.749 7.665 3.700 1.00 97.44 70 HIS A C 1
ATOM 550 O O . HIS A 1 70 ? -6.721 7.826 4.360 1.00 97.44 70 HIS A O 1
ATOM 556 N N . TRP A 1 71 ? -7.736 7.152 2.475 1.00 97.44 71 TRP A N 1
ATOM 557 C CA . TRP A 1 71 ? -6.517 6.792 1.768 1.00 97.44 71 TRP A CA 1
ATOM 558 C C . TRP A 1 71 ? -6.338 7.660 0.526 1.00 97.44 71 TRP A C 1
ATOM 560 O O . TRP A 1 71 ? -7.305 8.145 -0.067 1.00 97.44 71 TRP A O 1
ATOM 570 N N . GLN A 1 72 ? -5.088 7.847 0.118 1.00 97.38 72 GLN A N 1
ATOM 571 C CA . GLN A 1 72 ? -4.737 8.577 -1.094 1.00 97.38 72 GLN A CA 1
ATOM 572 C C . GLN A 1 72 ? -3.663 7.823 -1.869 1.00 97.38 72 GLN A C 1
ATOM 574 O O . GLN A 1 72 ? -2.798 7.174 -1.287 1.00 97.38 72 GLN A O 1
ATOM 579 N N . LEU A 1 73 ? -3.714 7.93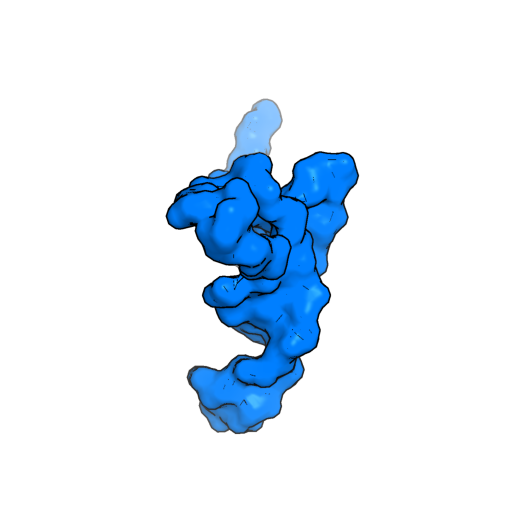3 -3.196 1.00 96.94 73 LEU A N 1
ATOM 580 C CA . LEU A 1 73 ? -2.653 7.498 -4.098 1.00 96.94 73 LEU A CA 1
ATOM 581 C C . LEU A 1 73 ? -2.223 8.704 -4.929 1.00 96.94 73 LEU A C 1
ATOM 583 O O . LEU A 1 73 ? -2.921 9.116 -5.856 1.00 96.94 73 LEU A O 1
ATOM 587 N N . THR A 1 74 ? -1.075 9.269 -4.585 1.00 95.25 74 THR A N 1
ATOM 588 C CA . THR A 1 74 ? -0.582 10.516 -5.169 1.00 95.25 74 THR A CA 1
ATOM 589 C C . THR A 1 74 ? 0.594 10.224 -6.080 1.00 95.25 74 THR A C 1
ATOM 591 O O . THR A 1 74 ? 1.562 9.600 -5.659 1.00 95.25 74 THR A O 1
ATOM 594 N N . ARG A 1 75 ? 0.541 10.683 -7.332 1.00 92.81 75 ARG A N 1
ATOM 595 C CA . ARG A 1 75 ? 1.682 10.609 -8.256 1.00 92.81 75 ARG A CA 1
ATOM 596 C C . ARG A 1 75 ? 2.745 11.619 -7.819 1.00 92.81 75 ARG A C 1
ATOM 598 O O . ARG A 1 75 ? 2.423 12.793 -7.658 1.00 92.81 75 ARG A O 1
ATOM 605 N N . THR A 1 76 ? 3.980 11.172 -7.621 1.00 89.94 76 THR A N 1
ATOM 606 C CA . THR A 1 76 ? 5.090 12.002 -7.120 1.00 89.94 76 THR A CA 1
ATOM 607 C C . THR A 1 76 ? 6.178 12.236 -8.157 1.00 89.94 76 THR A C 1
ATOM 609 O O . THR A 1 76 ? 6.774 13.307 -8.165 1.00 89.94 76 THR A O 1
ATOM 612 N N . ILE A 1 77 ? 6.406 11.279 -9.059 1.00 82.88 77 ILE A N 1
ATOM 613 C CA . ILE A 1 77 ? 7.349 11.418 -10.176 1.00 82.88 77 ILE A CA 1
ATOM 614 C C . ILE A 1 77 ? 6.606 11.106 -11.469 1.00 82.88 77 ILE A C 1
ATOM 616 O O . ILE A 1 77 ? 5.895 10.105 -11.552 1.00 82.88 77 ILE A O 1
ATOM 620 N N . ILE A 1 78 ? 6.774 11.969 -12.470 1.00 76.75 78 ILE A N 1
ATOM 621 C CA . ILE A 1 78 ? 6.247 11.784 -13.822 1.00 76.75 78 ILE A CA 1
ATOM 622 C C . ILE A 1 78 ? 7.410 11.318 -14.698 1.00 76.75 78 ILE A C 1
ATOM 624 O O . ILE A 1 78 ? 8.319 12.097 -14.987 1.00 76.75 78 ILE A O 1
ATOM 628 N N . ALA A 1 79 ? 7.397 10.059 -15.131 1.00 70.38 79 ALA A N 1
ATOM 629 C CA . ALA A 1 79 ? 8.396 9.571 -16.070 1.00 70.38 79 ALA A CA 1
ATOM 630 C C . ALA A 1 79 ? 8.317 10.357 -17.385 1.00 70.38 79 ALA A C 1
ATOM 632 O O . ALA A 1 79 ? 7.247 10.514 -17.974 1.00 70.38 79 ALA A O 1
ATOM 633 N N . GLY A 1 80 ? 9.469 10.855 -17.838 1.00 64.75 80 GLY A N 1
ATOM 634 C CA . GLY A 1 80 ? 9.593 11.645 -19.066 1.00 64.75 80 GLY A CA 1
ATOM 635 C C . GLY A 1 80 ? 9.640 13.164 -18.872 1.00 64.75 80 GLY A C 1
ATOM 636 O O . GLY A 1 80 ? 9.834 13.866 -19.861 1.00 64.75 80 GLY A O 1
ATOM 637 N N . TYR A 1 81 ? 9.527 13.681 -17.643 1.00 55.38 81 TYR A N 1
ATOM 638 C CA . TYR A 1 81 ? 9.857 15.077 -17.341 1.00 55.38 81 TYR A CA 1
ATOM 639 C C . TYR A 1 81 ? 11.178 15.115 -16.555 1.00 55.38 81 TYR A C 1
ATOM 641 O O . TYR A 1 81 ? 11.202 14.643 -15.418 1.00 55.38 81 TYR A O 1
ATOM 649 N N . PRO A 1 82 ? 12.297 15.591 -17.136 1.00 52.84 82 PRO A N 1
ATOM 650 C CA . PRO A 1 82 ? 13.519 15.779 -16.365 1.00 52.84 82 PRO A CA 1
ATOM 651 C C . PRO A 1 82 ? 13.257 16.828 -15.279 1.00 52.84 82 PRO A C 1
ATOM 653 O O . PRO A 1 82 ? 12.587 17.831 -15.529 1.00 52.84 82 PRO A O 1
ATOM 656 N N . GLU A 1 83 ? 13.759 16.593 -14.067 1.00 55.91 83 GLU A N 1
ATOM 657 C CA . GLU A 1 83 ? 13.800 17.637 -13.046 1.00 55.91 83 GLU A CA 1
ATOM 658 C C . GLU A 1 83 ? 14.616 18.804 -13.609 1.00 55.91 83 GLU A C 1
ATOM 660 O O . GLU A 1 83 ? 15.805 18.670 -13.907 1.00 55.91 83 GLU A O 1
ATOM 665 N N . ASN A 1 84 ? 13.952 19.936 -13.836 1.00 48.78 84 ASN A N 1
ATOM 666 C CA . ASN A 1 84 ? 14.625 21.166 -14.216 1.00 48.78 84 ASN A CA 1
ATOM 667 C C . ASN A 1 84 ? 15.423 21.637 -12.993 1.00 48.78 84 ASN A C 1
ATOM 669 O O . ASN A 1 84 ? 14.831 22.149 -12.044 1.00 48.78 84 ASN A O 1
ATOM 673 N N . ASN A 1 85 ? 16.734 21.395 -13.023 1.00 44.78 85 ASN A N 1
ATOM 674 C CA . ASN A 1 85 ? 17.721 21.930 -12.082 1.00 44.78 85 ASN A CA 1
ATOM 675 C C . ASN A 1 85 ? 17.799 23.459 -12.149 1.00 44.78 85 ASN A C 1
ATOM 677 O O . ASN A 1 85 ? 17.915 23.983 -13.282 1.00 44.78 85 ASN A O 1
#